Protein AF-A0AAV4UYS9-F1 (afdb_monomer_lite)

Sequence (144 aa):
MSELKSPLTFKDRLLLKSILPLCRQGVHNRESFKKLAKTMVLEGRIPDEDILFYMTIEDIDELIKTRSPKIISKANHRRRRHPVIDKYIFPELIKGFPIPVNMGKNIVVSDDSNFSMKGIPVSQGSVVGNVRVALDLEEASLLQ

pLDDT: mean 84.81, std 12.84, range [35.12, 96.19]

Secondary structure (DSSP, 8-state):
---------HHHHHHHHHHHHHHHHHHHHHHHHHHHHHHHHHTTSSS-SGGGGGS-HHHHHHHHHH--HHHHHHHHHHHHHHHHHTT----SS--SS-----GGG-------TT--------S-----------SSHHHHHHT-

InterPro domains:
  IPR051549 Phosphoenolpyruvate Utilizing Enzyme [PTHR43615] (28-144)

Organism: Caerostris extrusa (NCBI:txid172846)

Radius of gyration: 23.61 Å; chains: 1; bounding box: 48×46×56 Å

Foldseek 3Di:
DDDPDDPDDPVNVVVCVVVVVVVCVVVVVVVVLLVVLVVCCVVVLAVHSCLSVLADPVLVVCSVVPSDCVSNVNSVVSVVCCVVVVPFDFDPDDDDDTDGDDPPDDDPPDPDPDDDDDDDDPDDDDDDDDDDDDPDPVSVVVVD

Structure (mmCIF, N/CA/C/O backbone):
data_AF-A0AAV4UYS9-F1
#
_entry.id   AF-A0AAV4UYS9-F1
#
loop_
_atom_site.group_PDB
_atom_site.id
_atom_site.type_symbol
_atom_site.label_atom_id
_atom_site.label_alt_id
_atom_site.label_comp_id
_atom_site.label_asym_id
_atom_site.label_entity_id
_atom_site.label_seq_id
_atom_site.pdbx_PDB_ins_code
_atom_site.Cartn_x
_atom_site.Cartn_y
_atom_site.Cartn_z
_atom_site.occupancy
_atom_site.B_iso_or_equiv
_atom_site.auth_seq_id
_atom_site.auth_comp_id
_atom_site.auth_asym_id
_atom_site.auth_atom_id
_atom_site.pdbx_PDB_model_num
ATOM 1 N N . MET A 1 1 ? 29.797 -24.270 -8.698 1.00 35.12 1 MET A N 1
ATOM 2 C CA . MET A 1 1 ? 29.819 -25.002 -7.418 1.00 35.12 1 MET A CA 1
ATOM 3 C C . MET A 1 1 ? 30.403 -24.088 -6.358 1.00 35.12 1 MET A C 1
ATOM 5 O O . MET A 1 1 ? 31.614 -23.970 -6.261 1.00 35.12 1 MET A O 1
ATOM 9 N N . SER A 1 2 ? 29.554 -23.374 -5.630 1.00 40.19 2 SER A N 1
ATOM 10 C CA . SER A 1 2 ? 29.941 -22.614 -4.442 1.00 40.19 2 SER A CA 1
ATOM 11 C C . SER A 1 2 ? 29.200 -23.244 -3.272 1.00 40.19 2 SER A C 1
ATOM 13 O O . SER A 1 2 ? 28.006 -23.028 -3.083 1.00 40.19 2 SER A O 1
ATOM 15 N N . GLU A 1 3 ? 29.899 -24.116 -2.551 1.00 44.03 3 GLU A N 1
ATOM 16 C CA . GLU A 1 3 ? 29.416 -24.705 -1.307 1.00 44.03 3 GLU A CA 1
ATOM 17 C C . GLU A 1 3 ? 29.081 -23.577 -0.324 1.00 44.03 3 GLU A C 1
ATOM 19 O O . GLU A 1 3 ? 29.956 -22.818 0.100 1.00 44.03 3 GLU A O 1
ATOM 24 N N . LEU A 1 4 ? 27.804 -23.451 0.037 1.00 46.19 4 LEU A N 1
ATOM 25 C CA . LEU A 1 4 ? 27.373 -22.657 1.182 1.00 46.19 4 LEU A CA 1
ATOM 26 C C . LEU A 1 4 ? 27.972 -23.292 2.443 1.00 46.19 4 LEU A C 1
ATOM 28 O O . LEU A 1 4 ? 27.374 -24.166 3.067 1.00 46.19 4 LEU A O 1
ATOM 32 N N . LYS A 1 5 ? 29.174 -22.860 2.833 1.00 55.59 5 LYS A N 1
ATOM 33 C CA . LYS A 1 5 ? 29.696 -23.133 4.172 1.00 55.59 5 LYS A CA 1
ATOM 34 C C . LYS A 1 5 ? 28.751 -22.498 5.182 1.00 55.59 5 LYS A C 1
ATOM 36 O O . LYS A 1 5 ? 28.707 -21.278 5.290 1.00 55.59 5 LYS A O 1
ATOM 41 N N . SER A 1 6 ? 28.057 -23.310 5.970 1.00 61.50 6 SER A N 1
ATOM 42 C CA . SER A 1 6 ? 27.835 -22.959 7.376 1.00 61.50 6 SER A CA 1
ATOM 43 C C . SER A 1 6 ? 27.310 -24.129 8.211 1.00 61.50 6 SER A C 1
ATOM 45 O O . SER A 1 6 ? 26.114 -24.404 8.235 1.00 61.50 6 SER A O 1
ATOM 47 N N . PRO A 1 7 ? 28.151 -24.730 9.061 1.00 68.06 7 PRO A N 1
ATOM 48 C CA . PRO A 1 7 ? 27.747 -24.902 10.442 1.00 68.06 7 PRO A CA 1
ATOM 49 C C . PRO A 1 7 ? 27.795 -23.520 11.119 1.00 68.06 7 PRO A C 1
ATOM 51 O O . PRO A 1 7 ? 28.851 -22.899 11.208 1.00 68.06 7 PRO A O 1
ATOM 54 N N . LEU A 1 8 ? 26.640 -23.011 11.557 1.00 64.12 8 LEU A N 1
ATOM 55 C CA . LEU A 1 8 ? 26.543 -21.770 12.337 1.00 64.12 8 LEU A CA 1
ATOM 56 C C . LEU A 1 8 ? 27.396 -21.880 13.610 1.00 64.12 8 LEU A C 1
ATOM 58 O O . LEU A 1 8 ? 27.192 -22.795 14.416 1.00 64.12 8 LEU A O 1
ATOM 62 N N . THR A 1 9 ? 28.312 -20.935 13.821 1.00 78.75 9 THR A N 1
ATOM 63 C CA . THR A 1 9 ? 29.158 -20.899 15.021 1.00 78.75 9 THR A CA 1
ATOM 64 C C . THR A 1 9 ? 28.308 -20.540 16.246 1.00 78.75 9 THR A C 1
ATOM 66 O O . THR A 1 9 ? 27.296 -19.846 16.139 1.00 78.75 9 THR A O 1
ATOM 69 N N . PHE A 1 10 ? 28.716 -20.960 17.449 1.00 78.81 10 PHE A N 1
ATOM 70 C CA . PHE A 1 10 ? 27.995 -20.645 18.696 1.00 78.81 10 PHE A CA 1
ATOM 71 C C . PHE A 1 10 ? 27.744 -19.134 18.883 1.00 78.81 10 PHE A C 1
ATOM 73 O O . PHE A 1 10 ? 26.671 -18.730 19.331 1.00 78.81 10 PHE A O 1
ATOM 80 N N . LYS A 1 11 ? 28.706 -18.296 18.474 1.00 78.81 11 LYS A N 1
ATOM 81 C CA . LYS A 1 11 ? 28.592 -16.830 18.502 1.00 78.81 11 LYS A CA 1
ATOM 82 C C . LYS A 1 11 ? 27.523 -16.313 17.533 1.00 78.81 11 LYS A C 1
ATOM 84 O O . LYS A 1 11 ? 26.705 -15.490 17.930 1.00 78.81 11 LYS A O 1
ATOM 89 N N . ASP A 1 12 ? 27.469 -16.856 16.318 1.00 80.00 12 ASP A N 1
ATOM 90 C CA . ASP A 1 12 ? 26.472 -16.490 15.302 1.00 80.00 12 ASP A CA 1
ATOM 91 C C . ASP A 1 12 ? 25.059 -16.833 15.778 1.00 80.00 12 ASP A C 1
ATOM 93 O O . ASP A 1 12 ? 24.134 -16.037 15.633 1.00 80.00 12 ASP A O 1
ATOM 97 N N . ARG A 1 13 ? 24.898 -17.990 16.436 1.00 79.62 13 ARG A N 1
ATOM 98 C CA . ARG A 1 13 ? 23.623 -18.406 17.038 1.00 79.62 13 ARG A CA 1
ATOM 99 C C . ARG A 1 13 ? 23.188 -17.464 18.164 1.00 79.62 13 ARG A C 1
ATOM 101 O O . ARG A 1 13 ? 22.002 -17.153 18.266 1.00 79.62 13 ARG A O 1
ATOM 108 N N . LEU A 1 14 ? 24.126 -17.012 18.998 1.00 83.19 14 LEU A N 1
ATOM 109 C CA . LEU A 1 14 ? 23.843 -16.070 20.083 1.00 83.19 14 LEU A CA 1
ATOM 110 C C . LEU A 1 14 ? 23.441 -14.688 19.538 1.00 83.19 14 LEU A C 1
ATOM 112 O O . LEU A 1 14 ? 22.468 -14.110 20.015 1.00 83.19 14 LEU A O 1
ATOM 116 N N . LEU A 1 15 ? 24.129 -14.197 18.501 1.00 82.69 15 LEU A N 1
ATOM 117 C CA . LEU A 1 15 ? 23.796 -12.937 17.826 1.00 82.69 15 LEU A CA 1
ATOM 118 C C . LEU A 1 15 ? 22.432 -13.006 17.129 1.00 82.69 15 LEU A C 1
ATOM 120 O O . LEU A 1 15 ? 21.591 -12.132 17.336 1.00 82.69 15 LEU A O 1
ATOM 124 N N . LEU A 1 16 ? 22.168 -14.074 16.369 1.00 83.25 16 LEU A N 1
ATOM 125 C CA . LEU A 1 16 ? 20.871 -14.304 15.726 1.00 83.25 16 LEU A CA 1
ATOM 126 C C . LEU A 1 16 ? 19.735 -14.355 16.747 1.00 83.25 16 LEU A C 1
ATOM 128 O O . LEU A 1 16 ? 18.689 -13.757 16.511 1.00 83.25 16 LEU A O 1
ATOM 132 N N . LYS A 1 17 ? 19.936 -15.001 17.902 1.00 83.75 17 LYS A N 1
ATOM 133 C CA . LYS A 1 17 ? 18.927 -15.055 18.972 1.00 83.75 17 LYS A CA 1
ATOM 134 C C . LYS A 1 17 ? 18.520 -13.659 19.463 1.00 83.75 17 LYS A C 1
ATOM 136 O O . LYS A 1 17 ? 17.360 -13.472 19.818 1.00 83.75 17 LYS A O 1
ATOM 141 N N . SER A 1 18 ? 19.438 -12.695 19.440 1.00 82.50 18 SER A N 1
ATOM 142 C CA . SER A 1 18 ? 19.177 -11.307 19.838 1.00 82.50 18 SER A CA 1
ATOM 143 C C . SER A 1 18 ? 18.658 -10.426 18.693 1.00 82.50 18 SER A C 1
ATOM 145 O O . SER A 1 18 ? 17.863 -9.526 18.939 1.00 82.50 18 SER A O 1
ATOM 147 N N . ILE A 1 19 ? 19.054 -10.685 17.442 1.00 83.25 19 ILE A N 1
ATOM 148 C CA . ILE A 1 19 ? 18.670 -9.872 16.270 1.00 83.25 19 ILE A CA 1
ATOM 149 C C . ILE A 1 19 ? 17.319 -10.305 15.681 1.00 83.25 19 ILE A C 1
ATOM 151 O O . ILE A 1 19 ? 16.500 -9.466 15.312 1.00 83.25 19 ILE A O 1
ATOM 155 N N . LEU A 1 20 ? 17.035 -11.610 15.640 1.00 83.31 20 LEU A N 1
ATOM 156 C CA . LEU A 1 20 ? 15.765 -12.158 15.153 1.00 83.31 20 LEU A CA 1
ATOM 157 C C . LEU A 1 20 ? 14.512 -11.541 15.800 1.00 83.31 20 LEU A C 1
ATOM 159 O O . LEU A 1 20 ? 13.569 -11.262 15.054 1.00 83.31 20 LEU A O 1
ATOM 163 N N . PRO A 1 21 ? 14.433 -11.312 17.129 1.00 83.38 21 PRO A N 1
ATOM 164 C CA . PRO A 1 21 ? 13.263 -10.660 17.714 1.00 83.38 21 PRO A CA 1
ATOM 165 C C . PRO A 1 21 ? 13.078 -9.223 17.208 1.00 83.38 21 PRO A C 1
ATOM 167 O O . PRO A 1 21 ? 11.940 -8.819 16.976 1.00 83.38 21 PRO A O 1
ATOM 170 N N . LEU A 1 22 ? 14.163 -8.488 16.938 1.00 79.44 22 LEU A N 1
ATOM 171 C CA . LEU A 1 22 ? 14.093 -7.141 16.359 1.00 79.44 22 LEU A CA 1
ATOM 172 C C . LEU A 1 22 ? 13.581 -7.182 14.914 1.00 79.44 22 LEU A C 1
ATOM 174 O O . LEU A 1 22 ? 12.690 -6.419 14.548 1.00 79.44 22 LEU A O 1
ATOM 178 N N . CYS A 1 23 ? 14.060 -8.132 14.106 1.00 77.25 23 CYS A N 1
ATOM 179 C CA . CYS A 1 23 ? 13.554 -8.331 12.744 1.00 77.25 23 CYS A CA 1
ATOM 180 C C . CYS A 1 23 ? 12.059 -8.706 12.727 1.00 77.25 23 CYS A C 1
ATOM 182 O O . CYS A 1 23 ? 11.318 -8.273 11.844 1.00 77.25 23 CYS A O 1
ATOM 184 N N . ARG A 1 24 ? 11.589 -9.477 13.718 1.00 81.12 24 ARG A N 1
ATOM 185 C CA . ARG A 1 24 ? 10.167 -9.845 13.860 1.00 81.12 24 ARG A CA 1
ATOM 186 C C . ARG A 1 24 ? 9.282 -8.674 14.284 1.00 81.12 24 ARG A C 1
ATOM 188 O O . ARG A 1 24 ? 8.089 -8.683 13.985 1.00 81.12 24 ARG A O 1
ATOM 195 N N . GLN A 1 25 ? 9.844 -7.659 14.935 1.00 80.81 25 GLN A N 1
ATOM 196 C CA . GLN A 1 25 ? 9.086 -6.523 15.455 1.00 80.81 25 GLN A CA 1
ATOM 197 C C . GLN A 1 25 ? 8.411 -5.699 14.348 1.00 80.81 25 GLN A C 1
ATOM 199 O O . GLN A 1 25 ? 7.281 -5.247 14.521 1.00 80.81 25 GLN A O 1
ATOM 204 N N . GLY A 1 26 ? 9.040 -5.572 13.175 1.00 77.75 26 GLY A N 1
ATOM 205 C CA . GLY A 1 26 ? 8.426 -4.894 12.027 1.00 77.75 26 GLY A CA 1
ATOM 206 C C . GLY A 1 26 ? 7.158 -5.597 11.528 1.00 77.75 26 GLY A C 1
ATOM 207 O O . GLY A 1 26 ? 6.146 -4.947 11.267 1.00 77.75 26 GLY A O 1
ATOM 208 N N . VAL A 1 27 ? 7.184 -6.932 11.457 1.00 80.94 27 VAL A N 1
ATOM 209 C CA . VAL A 1 27 ? 6.006 -7.741 11.096 1.00 80.94 27 VAL A CA 1
ATOM 210 C C . VAL A 1 27 ? 4.927 -7.614 12.169 1.00 80.94 27 VAL A C 1
ATOM 212 O O . VAL A 1 27 ? 3.767 -7.366 11.842 1.00 80.94 27 VAL A O 1
ATOM 215 N N . HIS A 1 28 ? 5.321 -7.686 13.441 1.00 85.06 28 HIS A N 1
ATOM 216 C CA . HIS A 1 28 ? 4.411 -7.537 14.573 1.00 85.06 28 HIS A CA 1
ATOM 217 C C . HIS A 1 28 ? 3.648 -6.204 14.540 1.00 85.06 28 HIS A C 1
ATOM 219 O O . HIS A 1 28 ? 2.431 -6.187 14.709 1.00 85.06 28 HIS A O 1
ATOM 225 N N . ASN A 1 29 ? 4.328 -5.091 14.249 1.00 83.19 29 ASN A N 1
ATOM 226 C CA . ASN A 1 29 ? 3.674 -3.785 14.153 1.00 83.19 29 ASN A CA 1
ATOM 227 C C . ASN A 1 29 ? 2.590 -3.769 13.063 1.00 83.19 29 ASN A C 1
ATOM 229 O O . ASN A 1 29 ? 1.491 -3.269 13.301 1.00 83.19 29 ASN A O 1
ATOM 233 N N . ARG A 1 30 ? 2.852 -4.369 11.891 1.00 82.75 30 ARG A N 1
ATOM 234 C CA . ARG A 1 30 ? 1.858 -4.464 10.801 1.00 82.75 30 ARG A CA 1
ATOM 235 C C . ARG A 1 30 ? 0.625 -5.261 11.226 1.00 82.75 30 ARG A C 1
ATOM 237 O O . ARG A 1 30 ? -0.495 -4.876 10.895 1.00 82.75 30 ARG A O 1
ATOM 244 N N . GLU A 1 31 ? 0.810 -6.351 11.965 1.00 88.06 31 GLU A N 1
ATOM 245 C CA . GLU A 1 31 ? -0.305 -7.137 12.504 1.00 88.06 31 GLU A CA 1
ATOM 246 C C . GLU A 1 31 ? -1.101 -6.370 13.567 1.00 88.06 31 GLU A C 1
ATOM 248 O O . GLU A 1 31 ? -2.332 -6.434 13.581 1.00 88.06 31 GLU A O 1
ATOM 253 N N . SER A 1 32 ? -0.422 -5.611 14.427 1.00 90.38 32 SER A N 1
ATOM 254 C CA . SER A 1 32 ? -1.059 -4.805 15.473 1.00 90.38 32 SER A CA 1
ATOM 255 C C . SER A 1 32 ? -1.962 -3.710 14.898 1.00 90.38 32 SER A C 1
ATOM 257 O O . SER A 1 32 ? -3.080 -3.542 15.383 1.00 90.38 32 SER A O 1
ATOM 259 N N . PHE A 1 33 ? -1.558 -3.037 13.815 1.00 91.00 33 PHE A N 1
ATOM 260 C CA . PHE A 1 33 ? -2.424 -2.068 13.125 1.00 91.00 33 PHE A CA 1
ATOM 261 C C . PHE A 1 33 ? -3.668 -2.716 12.502 1.00 91.00 33 PHE A C 1
ATOM 263 O O . PHE A 1 33 ? -4.750 -2.137 12.565 1.00 91.00 33 PHE A O 1
ATOM 270 N N . LYS A 1 34 ? -3.562 -3.943 11.972 1.00 90.75 34 LYS A N 1
ATOM 271 C CA . LYS A 1 34 ? -4.741 -4.687 11.489 1.00 90.75 34 LYS A CA 1
ATOM 272 C C . LYS A 1 34 ? -5.712 -5.016 12.622 1.00 90.75 34 LYS A C 1
ATOM 274 O O . LYS A 1 34 ? -6.921 -4.889 12.457 1.00 90.75 34 LYS A O 1
ATOM 279 N N . LYS A 1 35 ? -5.195 -5.424 13.786 1.00 93.69 35 LYS A N 1
ATOM 280 C CA . LYS A 1 35 ? -6.030 -5.664 14.975 1.00 93.69 35 LYS A CA 1
ATOM 281 C C . LYS A 1 35 ? -6.704 -4.379 15.449 1.00 93.69 35 LYS A C 1
ATOM 283 O O . LYS A 1 35 ? -7.890 -4.407 15.750 1.00 93.69 35 LYS A O 1
ATOM 288 N N . LEU A 1 36 ? -5.973 -3.263 15.463 1.00 94.19 36 LEU A N 1
ATOM 289 C CA . LEU A 1 36 ? -6.526 -1.952 15.794 1.00 94.19 36 LEU A CA 1
ATOM 290 C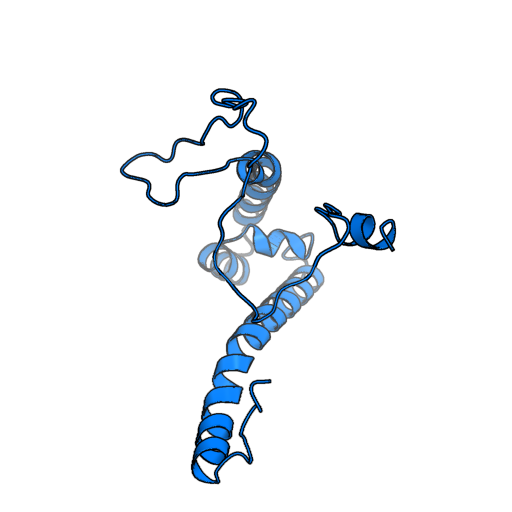 C . LEU A 1 36 ? -7.682 -1.578 14.855 1.00 94.19 36 LEU A C 1
ATOM 292 O O . LEU A 1 36 ? -8.743 -1.203 15.343 1.00 94.19 36 LEU A O 1
ATOM 296 N N . ALA A 1 37 ? -7.508 -1.741 13.538 1.00 94.56 37 ALA A N 1
ATOM 297 C CA . ALA A 1 37 ? -8.557 -1.474 12.553 1.00 94.56 37 ALA A CA 1
ATOM 298 C C . ALA A 1 37 ? -9.838 -2.267 12.864 1.00 94.56 37 ALA A C 1
ATOM 300 O O . ALA A 1 37 ? -10.916 -1.686 12.976 1.00 94.56 37 ALA A O 1
ATOM 301 N N . LYS A 1 38 ? -9.701 -3.576 13.112 1.00 95.56 38 LYS A N 1
ATOM 302 C CA . LYS A 1 38 ? -10.815 -4.457 13.498 1.00 95.56 38 LYS A CA 1
ATOM 303 C C . LYS A 1 38 ? -11.547 -3.961 14.735 1.00 95.56 38 LYS A C 1
ATOM 305 O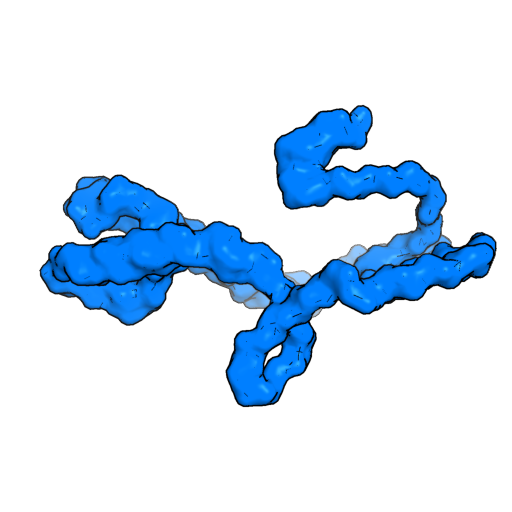 O . LYS A 1 38 ? -12.769 -3.844 14.722 1.00 95.56 38 LYS A O 1
ATOM 310 N N . THR A 1 39 ? -10.807 -3.636 15.791 1.00 95.19 39 THR A N 1
ATOM 311 C CA . THR A 1 39 ? -11.398 -3.122 17.030 1.00 95.19 39 THR A CA 1
ATOM 312 C C . THR A 1 39 ? -12.123 -1.798 16.792 1.00 95.19 39 THR A C 1
ATOM 314 O O . THR A 1 39 ? -13.239 -1.620 17.266 1.00 95.19 39 THR A O 1
ATOM 317 N N . MET A 1 40 ? -11.551 -0.888 16.001 1.00 94.12 40 MET A N 1
ATOM 318 C CA . MET A 1 40 ? -12.178 0.404 15.706 1.00 94.12 40 MET A CA 1
ATOM 319 C C . MET A 1 40 ? -13.458 0.276 14.864 1.00 94.12 40 MET A C 1
ATOM 321 O O . MET A 1 40 ? -14.370 1.087 15.045 1.00 94.12 40 MET A O 1
ATOM 325 N N . VAL A 1 41 ? -13.548 -0.726 13.980 1.00 95.56 41 VAL A N 1
ATOM 326 C CA . VAL A 1 41 ? -14.793 -1.067 13.264 1.00 95.56 41 VAL A CA 1
ATOM 327 C C . VAL A 1 41 ? -15.837 -1.608 14.240 1.00 95.56 41 VAL A C 1
ATOM 329 O O . VAL A 1 41 ? -16.973 -1.142 14.235 1.00 95.56 41 VAL A O 1
ATOM 332 N N . LEU A 1 42 ? -15.453 -2.539 15.122 1.00 95.38 42 LEU A N 1
ATOM 333 C CA . LEU A 1 42 ? -16.352 -3.100 16.142 1.00 95.38 42 LEU A CA 1
ATOM 334 C C . LEU A 1 42 ? -16.879 -2.029 17.110 1.00 95.38 42 LEU A C 1
ATOM 336 O O . LEU A 1 42 ? -18.035 -2.078 17.520 1.00 95.38 42 LEU A O 1
ATOM 340 N N . GLU A 1 43 ? -16.055 -1.036 17.440 1.00 92.94 43 GLU A N 1
ATOM 341 C CA . GLU A 1 43 ? -16.450 0.134 18.234 1.00 92.94 43 GLU A CA 1
ATOM 342 C C . GLU A 1 43 ? -17.297 1.161 17.455 1.00 92.94 43 GLU A C 1
ATOM 344 O O . GLU A 1 43 ? -17.731 2.160 18.036 1.00 92.94 43 GLU A O 1
ATOM 349 N N . GLY A 1 44 ? -17.495 0.973 16.146 1.00 91.12 44 GLY A N 1
ATOM 350 C CA . GLY A 1 44 ? -18.236 1.893 15.279 1.00 91.12 44 GLY A CA 1
ATOM 351 C C . GLY A 1 44 ? -17.530 3.229 15.023 1.00 91.12 44 GLY A C 1
ATOM 352 O O . GLY A 1 44 ? -18.177 4.206 14.647 1.00 91.12 44 GLY A O 1
ATOM 353 N N . ARG A 1 45 ? -16.210 3.315 15.247 1.00 91.31 45 ARG A N 1
ATOM 354 C CA . ARG A 1 45 ? -15.426 4.545 15.019 1.00 91.31 45 ARG A CA 1
ATOM 355 C C . ARG A 1 45 ? -15.063 4.747 13.558 1.00 91.31 45 ARG A C 1
ATOM 357 O O . ARG A 1 45 ? -14.958 5.887 13.114 1.00 91.31 45 ARG A O 1
ATOM 364 N N . ILE A 1 46 ? -14.827 3.654 12.842 1.00 94.19 46 ILE A N 1
ATOM 365 C CA . ILE A 1 46 ? -14.525 3.656 11.412 1.00 94.19 46 ILE A CA 1
ATOM 366 C C . ILE A 1 46 ? -15.483 2.715 10.678 1.00 94.19 46 ILE A C 1
ATOM 368 O O . ILE A 1 46 ? -15.925 1.730 11.267 1.00 94.19 46 ILE A O 1
ATOM 372 N N . PRO A 1 47 ? -15.820 3.015 9.413 1.00 92.31 47 PRO A N 1
ATOM 373 C CA . PRO A 1 47 ? -16.753 2.200 8.639 1.00 92.31 47 PRO A CA 1
ATOM 374 C C . PRO A 1 47 ? -16.156 0.864 8.174 1.00 92.31 47 PRO A C 1
ATOM 376 O O . PRO A 1 47 ? -16.868 -0.133 8.128 1.00 92.31 47 PRO A O 1
ATOM 379 N N . ASP A 1 48 ? -14.867 0.839 7.828 1.00 94.00 48 ASP A N 1
ATOM 380 C CA . ASP A 1 48 ? -14.167 -0.324 7.282 1.00 94.00 48 ASP A CA 1
ATOM 381 C C . ASP A 1 48 ? -12.712 -0.382 7.763 1.00 94.00 48 ASP A C 1
ATOM 383 O O . ASP A 1 48 ? -12.141 0.635 8.150 1.00 94.00 48 ASP A O 1
ATOM 387 N N . GLU A 1 49 ? -12.100 -1.570 7.742 1.00 94.19 49 GLU A N 1
ATOM 388 C CA . GLU A 1 49 ? -10.719 -1.764 8.211 1.00 94.19 49 GLU A CA 1
ATOM 389 C C . GLU A 1 49 ? -9.696 -1.030 7.324 1.00 94.19 49 GLU A C 1
ATOM 391 O O . GLU A 1 49 ? -8.718 -0.470 7.826 1.00 94.19 49 GLU A O 1
ATOM 396 N N . ASP A 1 50 ? -9.938 -0.984 6.011 1.00 94.00 50 ASP A N 1
ATOM 397 C CA . ASP A 1 50 ? -8.982 -0.460 5.030 1.00 94.00 50 ASP A CA 1
ATOM 398 C C . ASP A 1 50 ? -8.825 1.060 5.099 1.00 94.00 50 ASP A C 1
ATOM 400 O O . ASP A 1 50 ? -7.793 1.606 4.697 1.00 94.00 50 ASP A O 1
ATOM 404 N N . ILE A 1 51 ? -9.819 1.775 5.634 1.00 93.88 51 ILE A N 1
ATOM 405 C CA . ILE A 1 51 ? -9.758 3.234 5.750 1.00 93.88 51 ILE A CA 1
ATOM 406 C C . ILE A 1 51 ? -8.564 3.703 6.589 1.00 93.88 51 ILE A C 1
ATOM 408 O O . ILE A 1 51 ? -8.051 4.803 6.367 1.00 93.88 51 ILE A O 1
ATOM 412 N N . LEU A 1 52 ? -8.091 2.855 7.511 1.00 93.88 52 LEU A N 1
ATOM 413 C CA . LEU A 1 52 ? -6.950 3.132 8.374 1.00 93.88 52 LEU A CA 1
ATOM 414 C C . LEU A 1 52 ? -5.665 3.372 7.562 1.00 93.88 52 LEU A C 1
ATOM 416 O O . LEU A 1 52 ? -4.862 4.220 7.942 1.00 93.88 52 LEU A O 1
ATOM 420 N N . PHE A 1 53 ? -5.496 2.713 6.405 1.00 93.12 53 PHE A N 1
ATOM 421 C CA . PHE A 1 53 ? -4.336 2.914 5.518 1.00 93.12 53 PHE A CA 1
ATOM 422 C C . PHE A 1 53 ? -4.291 4.309 4.879 1.00 93.12 53 PHE A C 1
ATOM 424 O O . PHE A 1 53 ? -3.249 4.736 4.386 1.00 93.12 53 PHE A O 1
ATOM 431 N N . TYR A 1 54 ? -5.409 5.037 4.903 1.00 95.06 54 TYR A N 1
ATOM 432 C CA . TYR A 1 54 ? -5.518 6.397 4.380 1.00 95.06 54 TYR A CA 1
ATOM 433 C C . TYR A 1 54 ? -5.474 7.467 5.486 1.00 95.06 54 TYR A C 1
ATOM 435 O O . TYR A 1 54 ? -5.692 8.655 5.213 1.00 95.06 54 TYR A O 1
ATOM 443 N N . MET A 1 55 ? -5.183 7.075 6.728 1.00 94.06 55 MET A N 1
ATOM 444 C CA . MET A 1 55 ? -5.014 7.961 7.883 1.00 94.06 55 MET A CA 1
ATOM 445 C C . MET A 1 55 ? -3.534 8.095 8.256 1.00 94.06 55 MET A C 1
ATOM 447 O O . MET A 1 55 ? -2.740 7.184 8.031 1.00 94.06 55 MET A O 1
ATOM 451 N N . THR A 1 56 ? -3.146 9.243 8.814 1.00 94.31 56 THR A N 1
ATOM 452 C CA . THR A 1 56 ? -1.833 9.382 9.464 1.00 94.31 56 THR A CA 1
ATOM 453 C C . THR A 1 56 ? -1.914 8.930 10.923 1.00 94.31 56 THR A C 1
ATOM 455 O O . THR A 1 56 ? -3.006 8.739 11.457 1.00 94.31 56 THR A O 1
ATOM 458 N N . ILE A 1 57 ? -0.772 8.759 11.591 1.00 93.31 57 ILE A N 1
ATOM 459 C CA . ILE A 1 57 ? -0.754 8.345 13.004 1.00 93.31 57 ILE A CA 1
ATOM 460 C C . ILE A 1 57 ? -1.452 9.396 13.883 1.00 93.31 57 ILE A C 1
ATOM 462 O O . ILE A 1 57 ? -2.191 9.040 14.798 1.00 93.31 57 ILE A O 1
ATOM 466 N N . GLU A 1 58 ? -1.290 10.680 13.559 1.00 95.06 58 GLU A N 1
ATOM 467 C CA . GLU A 1 58 ? -1.943 11.791 14.259 1.00 95.06 58 GLU A CA 1
ATOM 468 C C . GLU A 1 58 ? -3.461 11.771 14.044 1.00 95.06 58 GLU A C 1
ATOM 470 O O . GLU A 1 58 ? -4.220 11.950 14.993 1.00 95.06 58 GLU A O 1
ATOM 475 N N . ASP A 1 59 ? -3.903 11.492 12.810 1.00 94.19 59 ASP A N 1
ATOM 476 C CA . ASP A 1 59 ? -5.322 11.326 12.486 1.00 94.19 59 ASP A CA 1
ATOM 477 C C . ASP A 1 59 ? -5.934 10.165 13.317 1.00 94.19 59 ASP A C 1
ATOM 479 O O . ASP A 1 59 ? -7.062 10.271 13.797 1.00 94.19 59 ASP A O 1
ATOM 483 N N . ILE A 1 60 ? -5.198 9.064 13.526 1.00 93.81 60 ILE A N 1
ATOM 484 C CA . ILE A 1 60 ? -5.661 7.915 14.330 1.00 93.81 60 ILE A CA 1
ATOM 485 C C . ILE A 1 60 ? -5.776 8.287 15.816 1.00 93.81 60 ILE A C 1
ATOM 487 O O . ILE A 1 60 ? -6.800 7.997 16.438 1.00 93.81 60 ILE A O 1
ATOM 491 N N . ASP A 1 61 ? -4.762 8.946 16.383 1.00 94.12 61 ASP A N 1
ATOM 492 C CA . ASP A 1 61 ? -4.771 9.382 17.788 1.00 94.12 61 ASP A CA 1
ATOM 493 C C . ASP A 1 61 ? -5.920 10.367 18.073 1.00 94.12 61 ASP A C 1
ATOM 495 O O . ASP A 1 61 ? -6.665 10.208 19.048 1.00 94.12 61 ASP A O 1
ATOM 499 N N . GLU A 1 62 ? -6.143 11.338 17.181 1.00 94.25 62 GLU A N 1
ATOM 500 C CA . GLU A 1 62 ? -7.265 12.277 17.288 1.00 94.25 62 GLU A CA 1
ATOM 501 C C . GLU A 1 62 ? -8.619 11.550 17.192 1.00 94.25 62 GLU A C 1
ATOM 503 O O . GLU A 1 62 ? -9.538 11.820 17.973 1.00 94.25 62 GLU A O 1
ATOM 508 N N . LEU A 1 63 ? -8.752 10.574 16.287 1.00 93.62 63 LEU A N 1
ATOM 509 C CA . LEU A 1 63 ? -9.991 9.812 16.121 1.00 93.62 63 LEU A CA 1
ATOM 510 C C . LEU A 1 63 ? -10.325 8.960 17.359 1.00 93.62 63 LEU A C 1
ATOM 512 O O . LEU A 1 63 ? -11.502 8.820 17.721 1.00 93.62 63 LEU A O 1
ATOM 516 N N . ILE A 1 64 ? -9.308 8.424 18.039 1.00 92.19 64 ILE A N 1
ATOM 517 C CA . ILE A 1 64 ? -9.467 7.680 19.296 1.00 92.19 64 ILE A CA 1
ATOM 518 C C . ILE A 1 64 ? -9.965 8.607 20.416 1.00 92.19 64 ILE A C 1
ATOM 520 O O . ILE A 1 64 ? -10.882 8.231 21.158 1.00 92.19 64 ILE A O 1
ATOM 524 N N . LYS A 1 65 ? -9.441 9.833 20.504 1.00 93.12 65 LYS A N 1
ATOM 525 C CA . LYS A 1 65 ? -9.802 10.800 21.556 1.00 93.12 65 LYS A CA 1
ATOM 526 C C . LYS A 1 65 ? -11.154 11.479 21.322 1.00 93.12 65 LYS A C 1
ATOM 528 O O . LYS A 1 65 ? -11.962 11.550 22.244 1.00 93.12 65 LYS A O 1
ATOM 533 N N . THR A 1 66 ? -11.422 11.942 20.102 1.00 90.44 66 THR A N 1
ATOM 534 C CA . THR A 1 66 ? -12.504 12.910 19.830 1.00 90.44 66 THR A CA 1
ATOM 535 C C . THR A 1 66 ? -13.668 12.333 19.016 1.00 90.44 66 THR A C 1
ATOM 537 O O . THR A 1 66 ? -14.742 12.92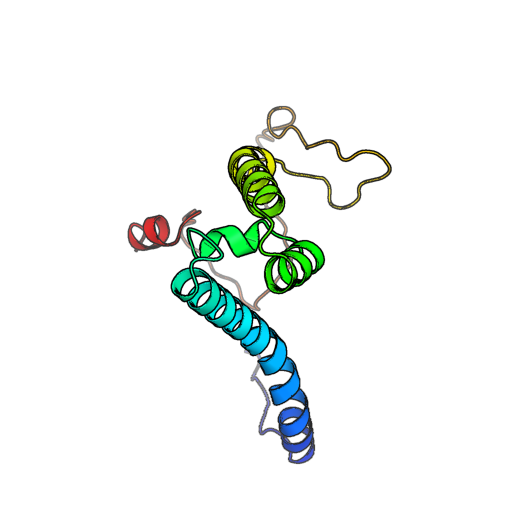9 18.998 1.00 90.44 66 THR A O 1
ATOM 540 N N . ARG A 1 67 ? -13.508 11.174 18.351 1.00 88.25 67 ARG A N 1
ATOM 541 C CA . ARG A 1 67 ? -14.506 10.601 17.410 1.00 88.25 67 ARG A CA 1
ATOM 542 C C . ARG A 1 67 ? -14.938 11.573 16.296 1.00 88.25 67 ARG A C 1
ATOM 544 O O . ARG A 1 67 ? -16.087 11.560 15.857 1.00 88.25 67 ARG A O 1
ATOM 551 N N . SER A 1 68 ? -14.039 12.440 15.826 1.00 89.38 68 SER A N 1
ATOM 552 C CA . SER A 1 68 ? -14.406 13.476 14.859 1.00 89.38 68 SER A CA 1
ATOM 553 C C . SER A 1 68 ? -14.649 12.885 13.448 1.00 89.38 68 SER A C 1
ATOM 555 O O . SER A 1 68 ? -13.765 12.255 12.861 1.00 89.38 68 SER A O 1
ATOM 557 N N . PRO A 1 69 ? -15.823 13.118 12.825 1.00 90.38 69 PRO A N 1
ATOM 558 C CA . PRO A 1 69 ? -16.138 12.567 11.498 1.00 90.38 69 PRO A CA 1
ATOM 559 C C . PRO A 1 69 ? -15.330 13.230 10.369 1.00 90.38 69 PRO A C 1
ATOM 561 O O . PRO A 1 69 ? -15.224 12.705 9.258 1.00 90.38 69 PRO A O 1
ATOM 564 N N . LYS A 1 70 ? -14.718 14.387 10.648 1.00 93.88 70 LYS A N 1
ATOM 565 C CA . LYS A 1 70 ? -13.855 15.123 9.717 1.00 93.88 70 LYS A CA 1
ATOM 566 C C . LYS A 1 70 ? -12.664 14.277 9.255 1.00 93.88 70 LYS A C 1
ATOM 568 O O . LYS A 1 70 ? -12.306 14.324 8.078 1.00 93.88 70 LYS A O 1
ATOM 573 N N . ILE A 1 71 ? -12.088 13.485 10.159 1.00 94.50 71 ILE A N 1
ATOM 574 C CA . ILE A 1 71 ? -10.943 12.613 9.872 1.00 94.50 71 ILE A CA 1
ATOM 575 C C . ILE A 1 71 ? -11.345 11.513 8.886 1.00 94.50 71 ILE A C 1
ATOM 577 O O . ILE A 1 71 ? -10.638 11.259 7.913 1.00 94.50 71 ILE A O 1
ATOM 581 N N . ILE A 1 72 ? -12.532 10.932 9.073 1.00 94.44 72 ILE A N 1
ATOM 582 C CA . ILE A 1 72 ? -13.088 9.902 8.187 1.00 94.44 72 ILE A CA 1
ATOM 583 C C . ILE A 1 72 ? -13.306 10.472 6.778 1.00 94.44 72 ILE A C 1
ATOM 585 O O . ILE A 1 72 ? -12.909 9.864 5.785 1.00 94.44 72 ILE A O 1
ATOM 589 N N . SER A 1 73 ? -13.876 11.677 6.674 1.00 95.25 73 SER A N 1
ATOM 590 C CA . SER A 1 73 ? -14.065 12.356 5.383 1.00 95.25 73 SER A CA 1
ATOM 591 C C . SER A 1 73 ? -12.731 12.620 4.665 1.00 95.25 73 SER A C 1
ATOM 593 O O . SER A 1 73 ? -12.577 12.324 3.476 1.00 95.25 73 SER A O 1
ATOM 595 N N . LYS A 1 74 ? -11.719 13.088 5.407 1.00 95.38 74 LYS A N 1
ATOM 596 C CA . LYS A 1 74 ? -10.352 13.311 4.909 1.00 95.38 74 LYS A CA 1
ATOM 597 C C . LYS A 1 74 ? -9.697 12.011 4.416 1.00 95.38 74 LYS A C 1
ATOM 599 O O . LYS A 1 74 ? -9.093 12.009 3.340 1.00 95.38 74 LYS A O 1
ATOM 604 N N . ALA A 1 75 ? -9.843 10.914 5.159 1.00 96.12 75 ALA A N 1
ATOM 605 C CA . ALA A 1 75 ? -9.331 9.596 4.779 1.00 96.12 75 ALA A CA 1
ATOM 606 C C . ALA A 1 75 ? -10.009 9.071 3.502 1.00 96.12 75 ALA A C 1
ATOM 608 O O . ALA A 1 75 ? -9.328 8.671 2.558 1.00 96.12 75 ALA A O 1
ATOM 609 N N . ASN A 1 76 ? -11.334 9.194 3.398 1.00 95.62 76 ASN A N 1
ATOM 610 C CA . ASN A 1 76 ? -12.077 8.827 2.190 1.00 95.62 76 ASN A CA 1
ATOM 611 C C . ASN A 1 76 ? -11.656 9.641 0.960 1.00 95.62 76 ASN A C 1
ATOM 613 O O . ASN A 1 76 ? -11.543 9.103 -0.142 1.00 95.62 76 ASN A O 1
ATOM 617 N N . HIS A 1 77 ? -11.367 10.932 1.132 1.00 96.00 77 HIS A N 1
ATOM 618 C CA . HIS A 1 77 ? -10.835 11.752 0.047 1.00 96.00 77 HIS A CA 1
ATOM 619 C C . HIS A 1 77 ? -9.452 11.265 -0.427 1.00 96.00 77 HIS A C 1
ATOM 621 O O . HIS A 1 77 ? -9.175 11.238 -1.627 1.00 96.00 77 HIS A O 1
ATOM 627 N N . ARG A 1 78 ? -8.575 10.841 0.494 1.00 96.19 78 ARG A N 1
ATOM 628 C CA . ARG A 1 78 ? -7.285 10.218 0.144 1.00 96.19 78 ARG A CA 1
ATOM 629 C C . ARG A 1 78 ? -7.488 8.886 -0.584 1.00 96.19 78 ARG A C 1
ATOM 631 O O . ARG A 1 78 ? -6.886 8.710 -1.641 1.00 96.19 78 ARG A O 1
ATOM 638 N N . ARG A 1 79 ? -8.395 8.028 -0.102 1.00 95.75 79 ARG A N 1
ATOM 639 C CA . ARG A 1 79 ? -8.763 6.753 -0.746 1.00 95.75 79 ARG A CA 1
ATOM 640 C C . ARG A 1 79 ? -9.204 6.940 -2.193 1.00 95.75 79 ARG A C 1
ATOM 642 O O . ARG A 1 79 ? -8.715 6.245 -3.072 1.00 95.75 79 ARG A O 1
ATOM 649 N N . ARG A 1 80 ? -10.057 7.932 -2.466 1.00 95.94 80 ARG A N 1
ATOM 650 C CA . ARG A 1 80 ? -10.527 8.235 -3.832 1.00 95.94 80 ARG A CA 1
ATOM 651 C C . ARG A 1 80 ? -9.409 8.670 -4.782 1.00 95.94 80 ARG A C 1
ATOM 653 O O . ARG A 1 80 ? -9.482 8.377 -5.968 1.00 95.94 80 ARG A O 1
ATOM 660 N N . ARG A 1 81 ? -8.390 9.378 -4.285 1.00 95.00 81 ARG A N 1
ATOM 661 C CA . ARG A 1 81 ? -7.266 9.863 -5.111 1.00 95.00 81 ARG A CA 1
ATOM 662 C C . ARG A 1 81 ? -6.157 8.834 -5.293 1.00 95.00 81 ARG A C 1
ATOM 664 O O . ARG A 1 81 ? -5.386 8.955 -6.241 1.00 95.00 81 ARG A O 1
ATOM 671 N N . HIS A 1 82 ? -6.066 7.853 -4.401 1.00 95.31 82 HIS A N 1
ATOM 672 C CA . HIS A 1 82 ? -4.992 6.868 -4.405 1.00 95.31 82 HIS A CA 1
ATOM 673 C C . HIS A 1 82 ? -4.828 6.143 -5.756 1.00 95.31 82 HIS A C 1
ATOM 675 O O . HIS A 1 82 ? -3.711 6.175 -6.259 1.00 95.31 82 HIS A O 1
ATOM 681 N N . PRO A 1 83 ? -5.889 5.651 -6.434 1.00 94.81 83 PRO A N 1
ATOM 682 C CA . PRO A 1 83 ? -5.745 4.966 -7.726 1.00 94.81 83 PRO A CA 1
ATOM 683 C C . PRO A 1 83 ? -5.158 5.827 -8.852 1.00 94.81 83 PRO A C 1
ATOM 685 O O . PRO A 1 83 ? -4.656 5.303 -9.842 1.00 94.81 83 PRO A O 1
ATOM 688 N N . VAL A 1 84 ? -5.272 7.154 -8.748 1.00 93.19 84 VAL A N 1
ATOM 689 C CA . VAL A 1 84 ? -4.687 8.083 -9.725 1.00 93.19 84 VAL A CA 1
ATOM 690 C C . VAL A 1 84 ? -3.208 8.297 -9.420 1.00 93.19 84 VAL A C 1
ATOM 692 O O . VAL A 1 84 ? -2.388 8.271 -10.329 1.00 93.19 84 VAL A O 1
ATOM 695 N N . ILE A 1 85 ? -2.873 8.490 -8.142 1.00 91.81 85 ILE A N 1
ATOM 696 C CA . ILE A 1 85 ? -1.500 8.749 -7.690 1.00 91.81 85 ILE A CA 1
ATOM 697 C C . ILE A 1 85 ? -0.623 7.502 -7.845 1.00 91.81 85 ILE A C 1
ATOM 699 O O . ILE A 1 85 ? 0.537 7.628 -8.216 1.00 91.81 85 ILE A O 1
ATOM 703 N N . ASP A 1 86 ? -1.183 6.318 -7.604 1.00 92.38 86 ASP A N 1
ATOM 704 C CA . ASP A 1 86 ? -0.488 5.029 -7.694 1.00 92.38 86 ASP A CA 1
ATOM 705 C C . ASP A 1 86 ? 0.055 4.737 -9.107 1.00 92.38 86 ASP A C 1
ATOM 707 O O . ASP A 1 86 ? 1.065 4.066 -9.278 1.00 92.38 86 ASP A O 1
ATOM 711 N N . LYS A 1 87 ? -0.557 5.335 -10.138 1.00 90.81 87 LYS A N 1
ATOM 712 C CA . LYS A 1 87 ? -0.111 5.221 -11.537 1.00 90.81 87 LYS A CA 1
ATOM 713 C C . LYS A 1 87 ? 1.086 6.109 -11.881 1.00 90.81 87 LYS A C 1
ATOM 715 O O . LYS A 1 87 ? 1.630 5.994 -12.980 1.00 90.81 87 LYS A O 1
ATOM 720 N N . TYR A 1 88 ? 1.462 7.046 -11.013 1.00 91.25 88 TYR A N 1
ATOM 721 C CA . TYR A 1 88 ? 2.555 7.970 -11.293 1.00 91.25 88 TYR A CA 1
ATOM 722 C C . TYR A 1 88 ? 3.911 7.327 -11.015 1.00 91.25 88 TYR A C 1
ATOM 724 O O . TYR A 1 88 ? 4.199 6.892 -9.905 1.00 91.25 88 TYR A O 1
ATOM 732 N N . ILE A 1 89 ? 4.779 7.347 -12.025 1.00 89.81 89 ILE A N 1
ATOM 733 C CA . ILE A 1 89 ? 6.179 6.940 -11.904 1.00 89.81 89 ILE A CA 1
ATOM 734 C C . ILE A 1 89 ? 7.013 8.202 -11.708 1.00 89.81 89 ILE A C 1
ATOM 736 O O . ILE A 1 89 ? 6.929 9.130 -12.511 1.00 89.81 89 ILE A O 1
ATOM 740 N N . PHE A 1 90 ? 7.823 8.243 -10.656 1.00 90.62 90 PHE A N 1
ATOM 741 C CA . PHE A 1 90 ? 8.712 9.366 -10.361 1.00 90.62 90 PHE A CA 1
ATOM 742 C C . PHE A 1 90 ? 10.180 8.969 -10.555 1.00 90.62 90 PHE A C 1
ATOM 744 O O . PHE A 1 90 ? 10.511 7.790 -10.415 1.00 90.62 90 PHE A O 1
ATOM 751 N N . PRO A 1 91 ? 11.070 9.924 -10.882 1.00 89.31 91 PRO A N 1
ATOM 752 C CA . PRO A 1 91 ? 12.499 9.645 -10.917 1.00 89.31 91 PRO A CA 1
ATOM 753 C C . PRO A 1 91 ? 13.026 9.351 -9.505 1.00 89.31 91 PRO A C 1
ATOM 755 O O . PRO A 1 91 ? 12.469 9.825 -8.516 1.00 89.31 91 PRO A O 1
ATOM 758 N N . GLU A 1 92 ? 14.127 8.601 -9.418 1.00 89.38 92 GLU A N 1
ATOM 759 C CA . GLU A 1 92 ? 14.739 8.189 -8.144 1.00 89.38 92 GLU A CA 1
ATOM 760 C C . GLU A 1 92 ? 15.143 9.385 -7.268 1.00 89.38 92 GLU A C 1
ATOM 762 O O . GLU A 1 92 ? 14.945 9.376 -6.055 1.00 89.38 92 GLU A O 1
ATOM 767 N N . LEU A 1 93 ? 15.657 10.448 -7.894 1.00 91.12 93 LEU A N 1
ATOM 768 C CA . LEU A 1 93 ? 15.977 11.706 -7.231 1.00 91.12 93 LEU A CA 1
ATOM 769 C C . LEU A 1 93 ? 15.097 12.826 -7.779 1.00 91.12 93 LEU A C 1
ATOM 771 O O . LEU A 1 93 ? 15.104 13.125 -8.974 1.00 91.12 93 LEU A O 1
ATOM 775 N N . ILE A 1 94 ? 14.375 13.484 -6.876 1.00 91.31 94 ILE A N 1
ATOM 776 C CA . ILE A 1 94 ? 13.515 14.629 -7.169 1.00 91.31 94 ILE A CA 1
ATOM 777 C C . ILE A 1 94 ? 14.086 15.843 -6.440 1.00 91.31 94 ILE A C 1
ATOM 779 O O . ILE A 1 94 ? 14.333 15.795 -5.235 1.00 91.31 94 ILE A O 1
ATOM 783 N N . LYS A 1 95 ? 14.256 16.959 -7.153 1.00 91.12 95 LYS A N 1
ATOM 784 C CA . LYS A 1 95 ? 14.595 18.252 -6.553 1.00 91.12 95 LYS A CA 1
ATOM 785 C C . LYS A 1 95 ? 13.471 19.245 -6.823 1.00 91.12 95 LYS A C 1
ATOM 787 O O . LYS A 1 95 ? 13.161 19.527 -7.975 1.00 91.12 95 LYS A O 1
ATOM 792 N N . GLY A 1 96 ? 12.897 19.803 -5.760 1.00 92.25 96 GLY A N 1
ATOM 793 C CA . GLY A 1 96 ? 11.753 20.708 -5.864 1.00 92.25 96 GLY A CA 1
ATOM 794 C C . GLY A 1 96 ? 10.437 19.941 -5.978 1.00 92.25 96 GLY A C 1
ATOM 795 O O . GLY A 1 96 ? 10.198 19.009 -5.212 1.00 92.25 96 GLY A O 1
ATOM 796 N N . PHE A 1 97 ? 9.568 20.349 -6.902 1.00 89.56 97 PHE A N 1
ATOM 797 C CA . PHE A 1 97 ? 8.249 19.736 -7.053 1.00 89.56 97 PHE A CA 1
ATOM 798 C C . PHE A 1 97 ? 8.326 18.383 -7.780 1.00 89.56 97 PHE A C 1
ATOM 800 O O . PHE A 1 97 ? 9.014 18.283 -8.797 1.00 89.56 97 PHE A O 1
ATOM 807 N N . PRO A 1 98 ? 7.615 17.347 -7.298 1.00 89.69 98 PRO A N 1
ATOM 808 C CA . PRO A 1 98 ? 7.603 16.038 -7.938 1.00 89.69 98 PRO A CA 1
ATOM 809 C C . PRO A 1 98 ? 6.836 16.095 -9.261 1.00 89.69 98 PRO A C 1
ATOM 811 O O . PRO A 1 98 ? 5.651 16.425 -9.292 1.00 89.69 98 PRO A O 1
ATOM 814 N N . ILE A 1 99 ? 7.518 15.756 -10.355 1.00 88.75 99 ILE A N 1
ATOM 815 C CA . ILE A 1 99 ? 6.942 15.678 -11.701 1.00 88.75 99 ILE A CA 1
ATOM 816 C C . ILE A 1 99 ? 7.020 14.214 -12.153 1.00 88.75 99 ILE A C 1
ATOM 818 O O . ILE A 1 99 ? 8.112 13.640 -12.114 1.00 88.75 99 ILE A O 1
ATOM 822 N N . PRO A 1 100 ? 5.899 13.593 -12.558 1.00 89.88 100 PRO A N 1
ATOM 823 C CA . PRO A 1 100 ? 5.906 12.214 -13.023 1.00 89.88 100 PRO A CA 1
ATOM 824 C C . PRO A 1 100 ? 6.599 12.082 -14.386 1.00 89.88 100 PRO A C 1
ATOM 826 O O . PRO A 1 100 ? 6.528 12.972 -15.239 1.00 89.88 100 PRO A O 1
ATOM 829 N N . VAL A 1 101 ? 7.254 10.944 -14.603 1.00 86.81 101 VAL A N 1
ATOM 830 C CA . VAL A 1 101 ? 7.911 10.588 -15.862 1.00 86.81 101 VAL A CA 1
ATOM 831 C C . VAL A 1 101 ? 6.856 10.140 -16.876 1.00 86.81 101 VAL A C 1
ATOM 833 O O . VAL A 1 101 ? 6.048 9.254 -16.608 1.00 86.81 101 VAL A O 1
ATOM 836 N N . ASN A 1 102 ? 6.878 10.726 -18.075 1.00 79.50 102 ASN A N 1
ATOM 837 C CA . ASN A 1 102 ? 6.019 10.302 -19.180 1.00 79.50 102 ASN A CA 1
ATOM 838 C C . ASN A 1 102 ? 6.689 9.158 -19.957 1.00 79.50 102 ASN A C 1
ATOM 840 O O . ASN A 1 102 ? 7.572 9.403 -20.777 1.00 79.50 102 ASN A O 1
ATOM 844 N N . MET A 1 103 ? 6.244 7.919 -19.735 1.00 64.94 103 MET A N 1
ATOM 845 C CA . MET A 1 103 ? 6.826 6.713 -20.355 1.00 64.94 103 MET A CA 1
ATOM 846 C C . MET A 1 103 ? 6.657 6.639 -21.887 1.00 64.94 103 MET A C 1
ATOM 848 O O . MET A 1 103 ? 7.364 5.891 -22.550 1.00 64.94 103 MET A O 1
ATOM 852 N N . GLY A 1 104 ? 5.752 7.427 -22.476 1.00 60.50 104 GLY A N 1
ATOM 853 C CA . GLY A 1 104 ? 5.391 7.333 -23.897 1.00 60.50 104 GLY A CA 1
ATOM 854 C C . GLY A 1 104 ? 6.294 8.063 -24.901 1.00 60.50 104 GLY A C 1
ATOM 855 O O . GLY A 1 104 ? 5.930 8.110 -26.070 1.00 60.50 104 GLY A O 1
ATOM 856 N N . LYS A 1 105 ? 7.414 8.687 -24.497 1.00 53.75 105 LYS A N 1
ATOM 857 C CA . LYS A 1 105 ? 8.172 9.596 -25.391 1.00 53.75 105 LYS A CA 1
ATOM 858 C C . LYS A 1 105 ? 9.570 9.150 -25.831 1.00 53.75 105 LYS A C 1
ATOM 860 O O . LYS A 1 105 ? 10.144 9.843 -26.657 1.00 53.75 105 LYS A O 1
ATOM 865 N N . ASN A 1 106 ? 10.114 8.027 -25.359 1.00 50.78 106 ASN A N 1
ATOM 866 C CA . ASN A 1 106 ? 11.473 7.604 -25.738 1.00 50.78 106 ASN A CA 1
ATOM 867 C C . ASN A 1 106 ? 11.613 6.078 -25.842 1.00 50.78 106 ASN A C 1
ATOM 869 O O . ASN A 1 106 ? 12.386 5.477 -25.102 1.00 50.78 106 ASN A O 1
ATOM 873 N N . ILE A 1 107 ? 10.879 5.434 -26.750 1.00 55.59 107 ILE A N 1
ATOM 874 C CA . ILE A 1 107 ? 11.253 4.081 -27.181 1.00 55.59 107 ILE A CA 1
ATOM 875 C C . ILE A 1 107 ? 12.128 4.255 -28.419 1.00 55.59 107 ILE A C 1
ATOM 877 O O . ILE A 1 107 ? 11.631 4.345 -29.538 1.00 55.59 107 ILE A O 1
ATOM 881 N N . VAL A 1 108 ? 13.440 4.367 -28.209 1.00 58.16 108 VAL A N 1
ATOM 882 C CA . VAL A 1 108 ? 14.405 4.152 -29.289 1.00 58.16 108 VAL A CA 1
ATOM 883 C C . VAL A 1 108 ? 14.455 2.641 -29.483 1.00 58.16 108 VAL A C 1
ATOM 885 O O . VAL A 1 108 ? 15.091 1.933 -28.704 1.00 58.16 108 VAL A O 1
ATOM 888 N N . VAL A 1 109 ? 13.694 2.133 -30.453 1.00 58.62 109 VAL A N 1
ATOM 889 C CA . VAL A 1 109 ? 13.845 0.751 -30.910 1.00 58.62 109 VAL A CA 1
ATOM 890 C C . VAL A 1 109 ? 15.156 0.714 -31.685 1.00 58.62 109 VAL A C 1
ATOM 892 O O . VAL A 1 109 ? 15.214 1.131 -32.836 1.00 58.62 109 VAL A O 1
ATOM 895 N N . SER A 1 110 ? 16.236 0.320 -31.021 1.00 58.78 110 SER A N 1
ATOM 896 C CA . SER A 1 110 ? 17.464 -0.040 -31.720 1.00 58.78 110 SER A CA 1
ATOM 897 C C . SER A 1 110 ? 17.226 -1.391 -32.393 1.00 58.78 110 SER A C 1
ATOM 899 O O . SER A 1 110 ? 16.969 -2.367 -31.692 1.00 58.78 110 SER A O 1
ATOM 901 N N . ASP A 1 111 ? 17.336 -1.463 -33.721 1.00 59.97 111 ASP A N 1
ATOM 902 C CA . ASP A 1 111 ? 17.259 -2.702 -34.527 1.00 59.97 111 ASP A CA 1
ATOM 903 C C . ASP A 1 111 ? 18.453 -3.664 -34.292 1.00 59.97 111 ASP A C 1
ATOM 905 O O . ASP A 1 111 ? 18.736 -4.554 -35.096 1.00 59.97 111 ASP A O 1
ATOM 909 N N . ASP A 1 112 ? 19.179 -3.507 -33.183 1.00 63.97 112 ASP A N 1
ATOM 910 C CA . ASP A 1 112 ? 20.349 -4.313 -32.865 1.00 63.97 112 ASP A CA 1
ATOM 911 C C . ASP A 1 112 ? 19.929 -5.684 -32.324 1.00 63.97 112 ASP A C 1
ATOM 913 O O . ASP A 1 112 ? 19.251 -5.807 -31.301 1.00 63.97 112 ASP A O 1
ATOM 917 N N . SER A 1 113 ? 20.434 -6.747 -32.954 1.00 65.19 113 SER A N 1
ATOM 918 C CA . SER A 1 113 ? 20.198 -8.150 -32.583 1.00 65.19 113 SER A CA 1
ATOM 919 C C . SER A 1 113 ? 20.734 -8.555 -31.195 1.00 65.19 113 SER A C 1
ATOM 921 O O . SER A 1 113 ? 20.597 -9.711 -30.805 1.00 65.19 113 SER A O 1
ATOM 923 N N . ASN A 1 114 ? 21.346 -7.625 -30.451 1.00 71.56 114 ASN A N 1
ATOM 924 C CA . ASN A 1 114 ? 21.969 -7.827 -29.138 1.00 71.56 114 ASN A CA 1
ATOM 925 C C . ASN A 1 114 ? 21.311 -6.968 -28.040 1.00 71.56 114 ASN A C 1
ATOM 927 O O . ASN A 1 114 ? 21.994 -6.362 -27.210 1.00 71.56 114 ASN A O 1
ATOM 931 N N . PHE A 1 115 ? 19.979 -6.898 -28.010 1.00 77.25 115 PHE A N 1
ATOM 932 C CA . PHE A 1 115 ? 19.266 -6.233 -26.920 1.00 77.25 115 PHE A CA 1
ATOM 933 C C . PHE A 1 115 ? 19.482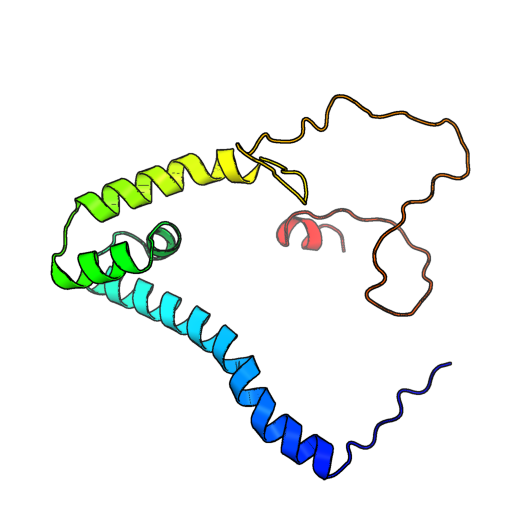 -6.975 -25.588 1.00 77.25 115 PHE A C 1
ATOM 935 O O . PHE A 1 115 ? 19.067 -8.121 -25.420 1.00 77.25 115 PHE A O 1
ATOM 942 N N . SER A 1 116 ? 20.120 -6.311 -24.620 1.00 83.06 116 SER A N 1
ATOM 943 C CA . SER A 1 116 ? 20.314 -6.829 -23.260 1.00 83.06 116 SER A CA 1
ATOM 944 C C . SER A 1 116 ? 19.826 -5.820 -22.222 1.00 83.06 116 SER A C 1
ATOM 946 O O . SER A 1 116 ? 20.246 -4.662 -22.244 1.00 83.06 116 SER A O 1
ATOM 948 N N . MET A 1 117 ? 18.986 -6.263 -21.284 1.00 83.00 117 MET A N 1
ATOM 949 C CA . MET A 1 117 ? 18.573 -5.468 -20.126 1.00 83.00 117 MET A CA 1
ATOM 950 C C . MET A 1 117 ? 19.513 -5.741 -18.946 1.00 83.00 117 MET A C 1
ATOM 952 O O . MET A 1 117 ? 19.813 -6.894 -18.639 1.00 83.00 117 MET A O 1
ATOM 956 N N . LYS A 1 118 ? 19.976 -4.684 -18.271 1.00 86.88 118 LYS A N 1
ATOM 957 C CA . LYS A 1 118 ? 20.803 -4.788 -17.060 1.00 86.88 118 LYS A CA 1
ATOM 958 C C . LYS A 1 118 ? 19.967 -4.454 -15.828 1.00 86.88 118 LYS A C 1
ATOM 960 O O . LYS A 1 118 ? 19.170 -3.523 -15.859 1.00 86.88 118 LYS A O 1
ATOM 965 N N . GLY A 1 119 ? 20.188 -5.189 -14.744 1.00 87.56 119 GLY A N 1
ATOM 966 C CA . GLY A 1 119 ? 19.546 -4.973 -13.449 1.00 87.56 119 GLY A CA 1
ATOM 967 C C . GLY A 1 119 ? 20.488 -5.312 -12.296 1.00 87.56 119 GLY A C 1
ATOM 968 O O . GLY A 1 119 ? 21.651 -5.657 -12.513 1.00 87.56 119 GLY A O 1
ATOM 969 N N . ILE A 1 120 ? 19.987 -5.215 -11.066 1.00 89.69 120 ILE A N 1
ATOM 970 C CA . ILE A 1 120 ? 20.744 -5.577 -9.862 1.00 89.69 120 ILE A CA 1
ATOM 971 C C . ILE A 1 120 ? 20.611 -7.094 -9.635 1.00 89.69 120 ILE A C 1
ATOM 973 O O . ILE A 1 120 ? 19.484 -7.588 -9.551 1.00 89.69 120 ILE A O 1
ATOM 977 N N . PRO A 1 121 ? 21.716 -7.855 -9.525 1.00 90.56 121 PRO A N 1
ATOM 978 C CA . PRO A 1 121 ? 21.643 -9.293 -9.285 1.00 90.56 121 PRO A CA 1
ATOM 979 C C . PRO A 1 121 ? 21.195 -9.582 -7.844 1.00 90.56 121 PRO A C 1
ATOM 981 O O . PRO A 1 121 ? 21.843 -9.158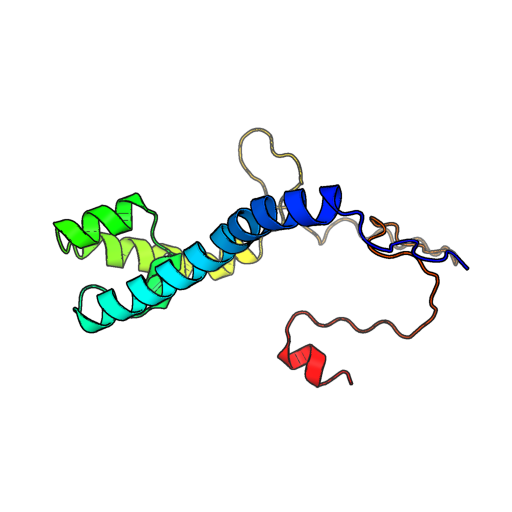 -6.891 1.00 90.56 121 PRO A O 1
ATOM 984 N N . VAL A 1 122 ? 20.097 -10.329 -7.685 1.00 91.00 122 VAL A N 1
ATOM 985 C CA . VAL A 1 122 ? 19.549 -10.722 -6.367 1.00 91.00 122 VAL A CA 1
ATOM 986 C C . VAL A 1 122 ? 19.992 -12.131 -5.957 1.00 91.00 122 VAL A C 1
ATOM 988 O O . VAL A 1 122 ? 20.230 -12.389 -4.780 1.00 91.00 122 VAL A O 1
ATOM 991 N N . SER A 1 123 ? 20.129 -13.044 -6.922 1.00 88.94 123 SER A N 1
ATOM 992 C CA . SER A 1 123 ? 20.541 -14.435 -6.708 1.00 88.94 123 SER A CA 1
ATOM 993 C C . SER A 1 123 ? 21.664 -14.814 -7.669 1.00 88.94 123 SER A C 1
ATOM 995 O O . SER A 1 123 ? 21.750 -14.287 -8.777 1.00 88.94 123 SER A O 1
ATOM 997 N N . GLN A 1 124 ? 22.531 -15.726 -7.234 1.00 88.62 124 GLN A N 1
ATOM 998 C CA . GLN A 1 124 ? 23.614 -16.259 -8.055 1.00 88.62 124 GLN A CA 1
ATOM 999 C C . GLN A 1 124 ? 23.080 -17.381 -8.951 1.00 88.62 124 GLN A C 1
ATOM 1001 O O . GLN A 1 124 ? 22.435 -18.310 -8.467 1.00 88.62 124 GLN A O 1
ATOM 1006 N N . GLY A 1 125 ? 23.378 -17.321 -10.248 1.00 86.94 125 GLY A N 1
ATOM 1007 C CA . GLY A 1 125 ? 22.981 -18.342 -11.219 1.00 86.94 125 GLY A CA 1
ATOM 1008 C C . GLY A 1 125 ? 22.794 -17.773 -12.623 1.00 86.94 125 GLY A C 1
ATOM 1009 O O . GLY A 1 125 ? 22.633 -16.568 -12.793 1.00 86.94 125 GLY A O 1
ATOM 1010 N N . SER A 1 126 ? 22.818 -18.648 -13.629 1.00 89.44 126 SER A N 1
ATOM 1011 C CA . SER A 1 126 ? 22.466 -18.323 -15.014 1.00 89.44 126 SER A CA 1
ATOM 1012 C C . SER A 1 126 ? 21.433 -19.336 -15.493 1.00 89.44 126 SER A C 1
ATOM 1014 O O . SER A 1 126 ? 21.644 -20.541 -15.348 1.00 89.44 126 SER A O 1
ATOM 1016 N N . VAL A 1 127 ? 20.300 -18.849 -15.997 1.00 90.62 127 VAL A N 1
ATOM 1017 C CA . VAL A 1 127 ? 19.155 -19.662 -16.424 1.00 90.62 127 VAL A CA 1
ATOM 1018 C C . VAL A 1 127 ? 18.618 -19.096 -17.736 1.00 90.62 127 VAL A C 1
ATOM 1020 O O . VAL A 1 127 ? 18.598 -17.882 -17.926 1.00 90.62 127 VAL A O 1
ATOM 1023 N N . VAL A 1 128 ? 18.165 -19.980 -18.624 1.00 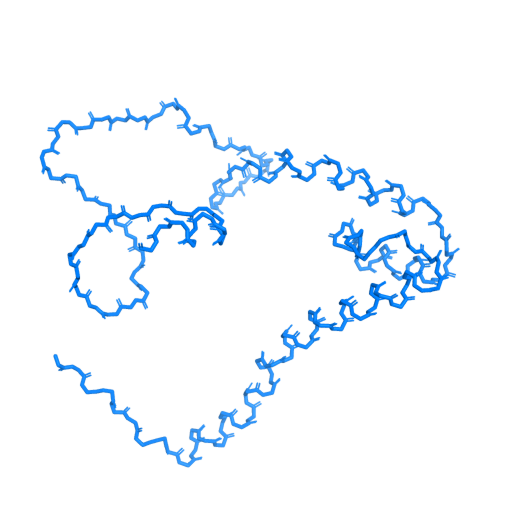93.31 128 VAL A N 1
ATOM 1024 C CA . VAL A 1 128 ? 17.441 -19.641 -19.855 1.00 93.31 128 VAL A CA 1
ATOM 1025 C C . VAL A 1 128 ? 16.030 -20.204 -19.739 1.00 93.31 128 VAL A C 1
ATOM 1027 O O . VAL A 1 128 ? 15.855 -21.353 -19.338 1.00 93.31 128 VAL A O 1
ATOM 1030 N N . GLY A 1 129 ? 15.023 -19.405 -20.074 1.00 88.88 129 GLY A N 1
ATOM 1031 C CA . GLY A 1 129 ? 13.627 -19.816 -19.999 1.00 88.88 129 GLY A CA 1
ATOM 1032 C C . GLY A 1 129 ? 12.688 -18.789 -20.618 1.00 88.88 129 GLY A C 1
ATOM 1033 O O . GLY A 1 129 ? 13.107 -17.699 -21.007 1.00 88.88 129 GLY A O 1
ATOM 1034 N N . ASN A 1 130 ? 11.410 -19.148 -20.699 1.00 89.50 130 ASN A N 1
ATOM 1035 C CA . ASN A 1 130 ? 10.374 -18.258 -21.208 1.00 89.50 130 ASN A CA 1
ATOM 1036 C C . ASN A 1 130 ? 10.082 -17.145 -20.198 1.00 89.50 130 ASN A C 1
ATOM 1038 O O . ASN A 1 130 ? 9.912 -17.406 -19.006 1.00 89.50 130 ASN A O 1
ATOM 1042 N N . VAL A 1 131 ? 9.983 -15.910 -20.685 1.00 87.00 131 VAL A N 1
ATOM 1043 C CA . VAL A 1 131 ? 9.608 -14.757 -19.861 1.00 87.00 131 VAL A CA 1
ATOM 1044 C C . VAL A 1 131 ? 8.087 -14.710 -19.735 1.00 87.00 131 VAL A C 1
ATOM 1046 O O . VAL A 1 131 ? 7.374 -14.735 -20.736 1.00 87.00 131 VAL A O 1
ATOM 1049 N N . ARG A 1 132 ? 7.595 -14.633 -18.498 1.00 87.94 132 ARG A N 1
ATOM 1050 C CA . ARG A 1 132 ? 6.181 -14.438 -18.160 1.00 87.94 132 ARG A CA 1
ATOM 1051 C C . ARG A 1 132 ? 6.081 -13.159 -17.328 1.00 87.94 132 ARG A C 1
ATOM 1053 O O . ARG A 1 132 ? 6.869 -12.979 -16.403 1.00 87.94 132 ARG A O 1
ATOM 1060 N N . VAL A 1 133 ? 5.158 -12.268 -17.675 1.00 88.25 133 VAL A N 1
ATOM 1061 C CA . VAL A 1 133 ? 4.918 -11.017 -16.942 1.00 88.25 133 VAL A CA 1
ATOM 1062 C C . VAL A 1 133 ? 3.593 -11.168 -16.214 1.00 88.25 133 VAL A C 1
ATOM 1064 O O . VAL A 1 133 ? 2.590 -11.441 -16.859 1.00 88.25 133 VAL A O 1
ATOM 1067 N N . ALA A 1 134 ? 3.620 -11.034 -14.891 1.00 90.06 134 ALA A N 1
ATOM 1068 C CA . ALA A 1 134 ? 2.437 -11.030 -14.042 1.00 90.06 134 ALA A CA 1
ATOM 1069 C C . ALA A 1 134 ? 2.519 -9.818 -13.115 1.00 90.06 134 ALA A C 1
ATOM 1071 O O . ALA A 1 134 ? 3.529 -9.647 -12.423 1.00 90.06 134 ALA A O 1
ATOM 1072 N N . LEU A 1 135 ? 1.492 -8.974 -13.126 1.00 86.25 135 LEU A N 1
ATOM 1073 C CA . LEU A 1 135 ? 1.394 -7.817 -12.233 1.00 86.25 135 LEU A CA 1
ATOM 1074 C C . LEU A 1 135 ? 0.698 -8.191 -10.921 1.00 86.25 135 LEU A C 1
ATOM 1076 O O . LEU A 1 135 ? 1.073 -7.690 -9.863 1.00 86.25 135 LEU A O 1
ATOM 1080 N N . ASP A 1 136 ? -0.239 -9.137 -10.997 1.00 90.38 136 ASP A N 1
ATOM 1081 C CA . ASP A 1 136 ? -1.037 -9.607 -9.872 1.00 90.38 136 ASP A CA 1
ATOM 1082 C C . ASP A 1 136 ? -0.836 -11.108 -9.607 1.00 90.38 136 ASP A C 1
ATOM 1084 O O . ASP A 1 136 ? -0.471 -11.893 -10.487 1.00 90.38 136 ASP A O 1
ATOM 1088 N N . LEU A 1 137 ? -1.107 -11.537 -8.369 1.00 88.69 137 LEU A N 1
ATOM 1089 C CA . LEU A 1 137 ? -1.007 -12.951 -7.975 1.00 88.69 137 LEU A CA 1
ATOM 1090 C C . LEU A 1 137 ? -2.013 -13.840 -8.720 1.00 88.69 137 LEU A C 1
ATOM 1092 O O . LEU A 1 137 ? -1.720 -15.001 -9.001 1.00 88.69 137 LEU A O 1
ATOM 1096 N N . GLU A 1 138 ? -3.186 -13.296 -9.042 1.00 89.50 138 GLU A N 1
ATOM 1097 C CA . GLU A 1 138 ? -4.217 -14.004 -9.805 1.00 89.50 138 GLU A CA 1
ATOM 1098 C C . GLU A 1 138 ? -3.744 -14.284 -11.237 1.00 89.50 138 GLU A C 1
ATOM 1100 O O . GLU A 1 138 ? -3.865 -15.409 -11.720 1.00 89.50 138 GLU A O 1
ATOM 1105 N N . GLU A 1 139 ? -3.109 -13.299 -11.880 1.00 88.69 139 GLU A N 1
ATOM 1106 C CA . GLU A 1 139 ? -2.507 -13.443 -13.208 1.00 88.69 139 GLU A CA 1
ATOM 1107 C C . GLU A 1 139 ? -1.373 -14.477 -13.194 1.00 88.69 139 GLU A C 1
ATOM 1109 O O . GLU A 1 139 ? -1.303 -15.344 -14.065 1.00 88.69 139 GLU A O 1
ATOM 1114 N N . ALA A 1 140 ? -0.533 -14.466 -12.153 1.00 88.19 140 ALA A N 1
ATOM 1115 C CA . ALA A 1 140 ? 0.532 -15.453 -11.987 1.00 88.19 140 ALA A CA 1
ATOM 1116 C C . ALA A 1 140 ? 0.000 -16.896 -11.898 1.00 88.19 140 ALA A C 1
ATOM 1118 O O . ALA A 1 140 ? 0.636 -17.813 -12.420 1.00 88.19 140 ALA A O 1
ATOM 1119 N N . SER A 1 141 ? -1.171 -17.107 -11.284 1.00 88.38 141 SER A N 1
ATOM 1120 C CA . SER A 1 141 ? -1.797 -18.434 -11.204 1.00 88.38 141 SER A CA 1
ATOM 1121 C C . SER A 1 141 ? -2.246 -18.967 -12.566 1.00 88.38 141 SER A C 1
ATOM 1123 O O . SER A 1 141 ? -2.302 -20.181 -12.745 1.00 88.38 141 SER A O 1
ATOM 1125 N N . LEU A 1 142 ? -2.575 -18.089 -13.516 1.00 89.44 142 LEU A N 1
ATOM 1126 C CA . LEU A 1 142 ? -2.999 -18.465 -14.871 1.00 89.44 142 LEU A CA 1
ATOM 1127 C C . LEU A 1 142 ? -1.811 -18.810 -15.777 1.00 89.44 142 LEU A C 1
ATOM 1129 O O . LEU A 1 142 ? -1.980 -19.401 -16.840 1.00 89.44 142 LEU A O 1
ATOM 1133 N N . LEU A 1 143 ? -0.609 -18.434 -15.349 1.00 82.88 143 LEU A N 1
ATOM 1134 C CA . LEU A 1 143 ? 0.628 -18.559 -16.098 1.00 82.88 143 LEU A CA 1
ATOM 1135 C C . LEU A 1 143 ? 1.438 -19.800 -15.697 1.00 82.88 143 LEU A C 1
ATOM 1137 O O . LEU A 1 143 ? 2.626 -19.803 -15.991 1.00 82.88 143 LEU A O 1
ATOM 1141 N N . GLN A 1 144 ? 0.869 -20.812 -15.021 1.00 63.59 144 GLN A N 1
ATOM 1142 C CA . GLN A 1 144 ? 1.585 -22.047 -14.631 1.00 63.59 144 GLN A CA 1
ATOM 1143 C C . GLN A 1 144 ? 1.944 -22.917 -15.845 1.00 63.59 144 GLN A C 1
ATOM 1145 O O . GLN A 1 144 ? 1.035 -23.345 -16.581 1.00 63.59 144 GLN A O 1
#